Protein AF-A0A960K5H6-F1 (afdb_monomer)

Mean predicted aligned error: 5.86 Å

Radius of gyration: 21.95 Å; Cα contacts (8 Å, |Δi|>4): 198; chains: 1; bounding box: 47×52×70 Å

Nearest PDB structures (foldseek):
  4ywy-assembly1_A  TM=7.429E-01  e=1.205E-03  Homo sapiens
  4ywy-assembly3_C  TM=7.426E-01  e=3.297E-03  Homo sapiens
  6yjy-assembly2_B  TM=7.398E-01  e=3.498E-03  Homo sapiens
  2zen-assembly1_A  TM=7.380E-01  e=7.119E-03  Homo sapiens
  2zeo-assembly1_A  TM=7.380E-01  e=1.078E-02  Homo sapiens

Solvent-accessible surface area (backbone atoms only — not comparable to full-atom values): 9157 Å² total; per-residue (Å²): 136,83,81,70,62,74,81,44,50,67,57,52,49,50,52,50,50,51,52,50,51,54,62,74,66,54,74,79,82,68,45,56,73,86,52,62,62,45,50,69,25,60,56,56,14,47,58,46,25,60,67,51,29,67,48,52,15,28,85,87,36,73,52,29,52,52,44,51,52,49,53,42,53,56,40,42,74,68,74,34,67,58,45,78,50,76,48,78,49,77,44,83,48,83,94,78,42,71,48,73,48,71,45,71,48,77,50,63,68,84,79,52,77,80,69,87,72,86,86,88,86,87,62,56,79,55,19,53,85,96,31,36,18,46,81,58,26,21,46,51,41,14,45,50,53,32,44,51,49,9,52,72,57,35,74,87,82

Structure (mmCIF, N/CA/C/O backbone):
data_AF-A0A960K5H6-F1
#
_entry.id   AF-A0A960K5H6-F1
#
loop_
_atom_site.group_PDB
_atom_site.id
_atom_site.type_symbol
_atom_site.label_atom_id
_atom_site.label_alt_id
_atom_site.label_comp_id
_atom_site.label_asym_id
_atom_site.label_entity_id
_atom_site.label_seq_id
_atom_site.pdbx_PDB_ins_code
_atom_site.Cartn_x
_atom_site.Cartn_y
_atom_site.Cartn_z
_atom_site.occupancy
_atom_site.B_iso_or_equiv
_atom_site.auth_seq_id
_atom_site.auth_comp_id
_atom_site.auth_asym_id
_atom_site.auth_atom_id
_atom_site.pdbx_PDB_model_num
ATOM 1 N N . MET A 1 1 ? 22.351 -34.031 -47.271 1.00 49.94 1 MET A N 1
ATOM 2 C CA . MET A 1 1 ? 22.505 -32.988 -46.234 1.00 49.94 1 MET A CA 1
ATOM 3 C C . MET A 1 1 ? 21.844 -33.508 -44.958 1.00 49.94 1 MET A C 1
ATOM 5 O O . MET A 1 1 ? 20.626 -33.601 -44.931 1.00 49.94 1 MET A O 1
ATOM 9 N N . ARG A 1 2 ? 22.614 -34.003 -43.975 1.00 55.06 2 ARG A N 1
ATOM 10 C CA . ARG A 1 2 ? 22.066 -34.481 -42.689 1.00 55.06 2 ARG A CA 1
ATOM 11 C C . ARG A 1 2 ? 21.952 -33.272 -41.762 1.00 55.06 2 ARG A C 1
ATOM 13 O O . ARG A 1 2 ? 22.951 -32.596 -41.550 1.00 55.06 2 ARG A O 1
ATOM 20 N N . LEU A 1 3 ? 20.750 -32.971 -41.279 1.00 57.31 3 LEU A N 1
ATOM 21 C CA . LEU A 1 3 ? 20.556 -31.930 -40.271 1.00 57.31 3 LEU A CA 1
ATOM 22 C C . LEU A 1 3 ? 21.224 -32.395 -38.974 1.00 57.31 3 LEU A C 1
ATOM 24 O O .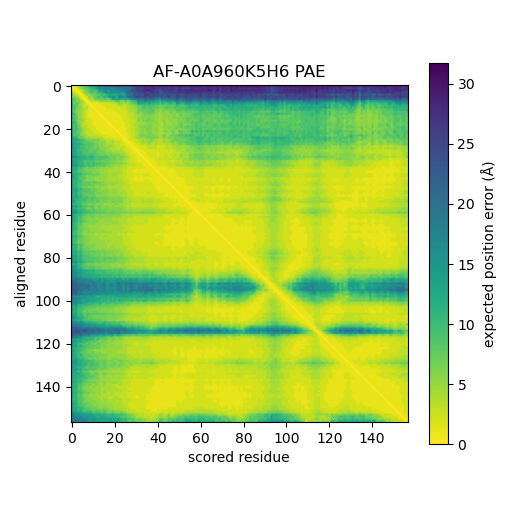 LEU A 1 3 ? 20.921 -33.482 -38.483 1.00 57.31 3 LEU A O 1
ATOM 28 N N . ASP A 1 4 ? 22.148 -31.597 -38.447 1.00 68.50 4 ASP A N 1
ATOM 29 C CA . ASP A 1 4 ? 22.811 -31.886 -37.180 1.00 68.50 4 ASP A CA 1
ATOM 30 C C . ASP A 1 4 ? 21.911 -31.470 -36.008 1.00 68.50 4 ASP A C 1
ATOM 32 O O . ASP A 1 4 ? 21.941 -30.334 -35.522 1.00 68.50 4 ASP A O 1
ATOM 36 N N . VAL A 1 5 ? 21.073 -32.414 -35.579 1.00 62.94 5 VAL A N 1
ATOM 37 C CA . VAL A 1 5 ? 20.108 -32.257 -34.481 1.00 62.94 5 VAL A CA 1
ATOM 38 C C . VAL A 1 5 ? 20.817 -32.016 -33.134 1.00 62.94 5 VAL A C 1
ATOM 40 O O . VAL A 1 5 ? 20.226 -31.427 -32.227 1.00 62.94 5 VAL A O 1
ATOM 43 N N . SER A 1 6 ? 22.103 -32.379 -33.004 1.00 66.62 6 SER A N 1
ATOM 44 C CA . SER A 1 6 ? 22.897 -32.174 -31.781 1.00 66.62 6 SER A CA 1
ATOM 45 C C . SER A 1 6 ? 23.007 -30.694 -31.404 1.00 66.62 6 SER A C 1
ATOM 47 O O . SER A 1 6 ? 22.885 -30.342 -30.230 1.00 66.62 6 SER A O 1
ATOM 49 N N . SER A 1 7 ? 23.122 -29.811 -32.400 1.00 74.50 7 SER A N 1
ATOM 50 C CA . SER A 1 7 ? 23.227 -28.360 -32.187 1.00 74.50 7 SER A CA 1
ATOM 51 C C . SER A 1 7 ? 21.934 -27.700 -31.668 1.00 74.50 7 SER A C 1
ATOM 53 O O . SER A 1 7 ? 21.952 -26.549 -31.227 1.00 74.50 7 SER A O 1
ATOM 55 N N . TRP A 1 8 ? 20.809 -28.425 -31.681 1.00 83.19 8 TRP A N 1
ATOM 56 C CA . TRP A 1 8 ? 19.489 -27.926 -31.277 1.00 83.19 8 TRP A CA 1
ATOM 57 C C . TRP A 1 8 ? 19.092 -28.379 -29.871 1.00 83.19 8 TRP A C 1
ATOM 59 O O . TRP A 1 8 ? 18.336 -27.680 -29.198 1.00 83.19 8 TRP A O 1
ATOM 69 N N . ALA A 1 9 ? 19.639 -29.502 -29.398 1.00 88.50 9 ALA A N 1
ATOM 70 C CA . ALA A 1 9 ? 19.387 -30.047 -28.066 1.00 88.50 9 ALA A CA 1
ATOM 71 C C . ALA A 1 9 ? 19.550 -29.024 -26.918 1.00 88.50 9 ALA A C 1
ATOM 73 O O . ALA A 1 9 ? 18.622 -28.911 -26.114 1.00 88.50 9 ALA A O 1
ATOM 74 N N . PRO A 1 10 ? 20.631 -28.214 -26.834 1.00 91.69 10 PRO A N 1
ATOM 75 C CA . PRO A 1 10 ? 20.754 -27.229 -25.756 1.00 91.69 10 PRO A CA 1
ATOM 76 C C . PRO A 1 10 ? 19.705 -26.111 -25.846 1.00 91.69 10 PRO A C 1
ATOM 78 O O . PRO A 1 10 ? 19.276 -25.592 -24.820 1.00 91.69 10 PRO A O 1
ATOM 81 N N . ARG A 1 11 ? 19.242 -25.759 -27.055 1.00 93.75 11 ARG A N 1
ATOM 82 C CA . ARG A 1 11 ? 18.187 -24.750 -27.250 1.00 93.75 11 ARG A CA 1
ATOM 83 C C . ARG A 1 11 ? 16.833 -25.280 -26.792 1.00 93.75 11 ARG A C 1
ATOM 85 O O . ARG A 1 11 ? 16.115 -24.573 -26.096 1.00 93.75 11 ARG A O 1
ATOM 92 N N . PHE A 1 12 ? 16.508 -26.529 -27.130 1.00 95.38 12 PHE A N 1
ATOM 93 C CA . PHE A 1 12 ? 15.291 -27.178 -26.642 1.00 95.38 12 PHE A CA 1
ATOM 94 C C . PHE A 1 12 ? 15.308 -27.350 -25.125 1.00 95.38 12 PHE A C 1
ATOM 96 O O . PHE A 1 12 ? 14.296 -27.085 -24.482 1.00 95.38 12 PHE A O 1
ATOM 103 N N . LEU A 1 13 ? 16.455 -27.720 -24.550 1.00 96.06 13 LEU A N 1
ATOM 104 C CA . LEU A 1 13 ? 16.614 -27.799 -23.102 1.00 96.06 13 LEU A CA 1
ATOM 105 C C . LEU A 1 13 ? 16.406 -26.430 -22.442 1.00 96.06 13 LEU A C 1
ATOM 107 O O . LEU A 1 13 ? 15.657 -26.339 -21.476 1.00 96.06 13 LEU A O 1
ATOM 111 N N . LEU A 1 14 ? 17.002 -25.362 -22.983 1.00 97.19 14 LEU A N 1
ATOM 112 C CA . LEU A 1 14 ? 16.803 -24.006 -22.468 1.00 97.19 14 LEU A CA 1
ATOM 113 C C . LEU A 1 14 ? 15.328 -23.587 -22.532 1.00 97.19 14 LEU A C 1
ATOM 115 O O . LEU A 1 14 ? 14.794 -23.098 -21.541 1.00 97.19 14 LEU A O 1
ATOM 119 N N . VAL A 1 15 ? 14.654 -23.816 -23.663 1.00 97.50 15 VAL A N 1
ATOM 120 C CA . VAL A 1 15 ? 13.218 -23.527 -23.803 1.00 97.50 15 VAL A CA 1
ATOM 121 C C . VAL A 1 15 ? 12.400 -24.335 -22.795 1.00 97.50 15 VAL A C 1
ATOM 123 O O . VAL A 1 15 ? 11.535 -23.769 -22.134 1.00 97.50 15 VAL A O 1
ATOM 126 N N . ALA A 1 16 ? 12.693 -25.624 -22.617 1.00 97.25 16 ALA A N 1
ATOM 127 C CA . ALA A 1 16 ? 12.002 -26.467 -21.645 1.00 97.25 16 ALA A CA 1
ATOM 128 C C . ALA A 1 16 ? 12.198 -25.971 -20.203 1.00 97.25 16 ALA A C 1
ATOM 130 O O . ALA A 1 16 ? 11.230 -25.906 -19.450 1.00 97.25 16 ALA A O 1
ATOM 131 N N . VAL A 1 17 ? 13.416 -25.563 -19.831 1.00 97.81 17 VAL A N 1
ATOM 132 C CA . VAL A 1 17 ? 13.712 -24.990 -18.508 1.00 97.81 17 VAL A CA 1
ATOM 133 C C . VAL A 1 17 ? 12.972 -23.669 -18.302 1.00 97.81 17 VAL A C 1
ATOM 135 O O . VAL A 1 17 ? 12.379 -23.475 -17.245 1.00 97.81 17 VAL A O 1
ATOM 138 N N . VAL A 1 18 ? 12.943 -22.783 -19.304 1.00 97.50 18 VAL A N 1
ATOM 139 C CA . VAL A 1 18 ? 12.187 -21.521 -19.230 1.00 97.50 18 VAL A CA 1
ATOM 140 C C . VAL A 1 18 ? 10.691 -21.791 -19.075 1.00 97.50 18 VAL A C 1
ATOM 142 O O . VAL A 1 18 ? 10.059 -21.204 -18.204 1.00 97.50 18 VAL A O 1
ATOM 145 N N . LEU A 1 19 ? 10.117 -22.705 -19.860 1.00 97.44 19 LEU A N 1
ATOM 146 C CA . LEU A 1 19 ? 8.698 -23.057 -19.754 1.00 97.44 19 LEU A CA 1
ATOM 147 C C . LEU A 1 19 ? 8.361 -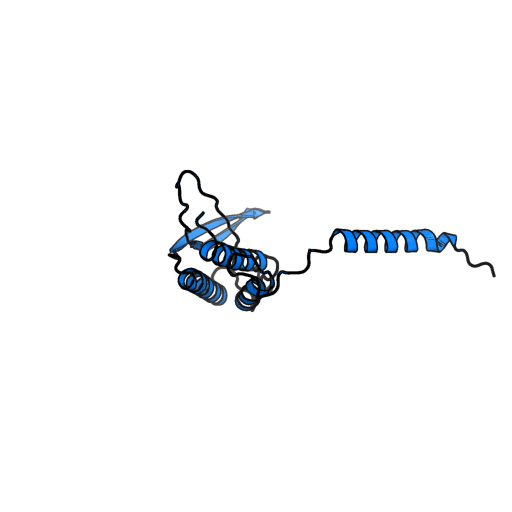23.684 -18.398 1.00 97.44 19 LEU A C 1
ATOM 149 O O . LEU A 1 19 ? 7.335 -23.343 -17.812 1.00 97.44 19 LEU A O 1
ATOM 153 N N . LEU A 1 20 ? 9.229 -24.553 -17.876 1.00 97.44 20 LEU A N 1
ATOM 154 C CA . LEU A 1 20 ? 9.059 -25.147 -16.552 1.00 97.44 20 LEU A CA 1
ATOM 155 C C . LEU A 1 20 ? 9.145 -24.084 -15.452 1.00 97.44 20 LEU A C 1
ATOM 157 O O . LEU A 1 20 ? 8.320 -24.088 -14.543 1.00 97.44 20 LEU A O 1
ATOM 161 N N . ALA A 1 21 ? 10.092 -23.149 -15.553 1.00 96.25 21 ALA A N 1
ATOM 162 C CA . ALA A 1 21 ? 10.213 -22.035 -14.620 1.00 96.25 21 ALA A CA 1
ATOM 163 C C . ALA A 1 21 ? 8.973 -21.129 -14.661 1.00 96.25 21 ALA A C 1
ATOM 165 O O . ALA A 1 21 ? 8.426 -20.801 -13.614 1.00 96.25 21 ALA A O 1
ATOM 166 N N . LEU A 1 22 ? 8.475 -20.779 -15.852 1.00 95.50 22 LEU A N 1
ATOM 167 C CA . LEU A 1 22 ? 7.249 -19.991 -16.010 1.00 95.50 22 LEU A CA 1
ATOM 168 C C . LEU A 1 22 ? 6.018 -20.718 -15.455 1.00 95.50 22 LEU A C 1
ATOM 170 O O . LEU A 1 22 ? 5.157 -20.084 -14.850 1.00 95.50 22 LEU A O 1
ATOM 174 N N . ALA A 1 23 ? 5.934 -22.038 -15.634 1.00 93.88 23 ALA A N 1
ATOM 175 C CA . ALA A 1 23 ? 4.863 -22.845 -15.060 1.00 93.88 23 ALA A CA 1
ATOM 176 C C . ALA A 1 23 ? 4.951 -22.902 -13.525 1.00 93.88 23 ALA A C 1
ATOM 178 O O . ALA A 1 23 ? 3.931 -22.759 -12.856 1.00 93.88 23 ALA A O 1
ATOM 179 N N . ALA A 1 24 ? 6.159 -23.061 -12.974 1.00 94.06 24 ALA A N 1
ATOM 180 C CA . ALA A 1 24 ? 6.404 -23.119 -11.534 1.00 94.06 24 ALA A CA 1
ATOM 181 C C . ALA A 1 24 ? 6.206 -21.763 -10.832 1.00 94.06 24 ALA A C 1
ATOM 183 O O . ALA A 1 24 ? 5.823 -21.728 -9.667 1.00 94.06 24 ALA A O 1
ATOM 184 N N . LEU A 1 25 ? 6.446 -20.654 -11.537 1.00 94.44 25 LEU A N 1
ATOM 185 C CA . LEU A 1 25 ? 6.282 -19.286 -11.032 1.00 94.44 25 LEU A CA 1
ATOM 186 C C . LEU A 1 25 ? 4.889 -18.704 -11.304 1.00 94.44 25 LEU A C 1
ATOM 188 O O . LEU A 1 25 ? 4.646 -17.536 -11.002 1.00 94.44 25 LEU A O 1
ATOM 192 N N . ARG A 1 26 ? 3.970 -19.478 -11.894 1.00 92.81 26 ARG A N 1
ATOM 193 C CA . ARG A 1 26 ? 2.629 -18.989 -12.212 1.00 92.81 26 ARG A CA 1
ATOM 194 C C . ARG A 1 26 ? 1.841 -18.775 -10.913 1.00 92.81 26 ARG A C 1
ATOM 196 O O . ARG A 1 26 ? 1.575 -19.753 -10.213 1.00 92.81 26 ARG A O 1
ATOM 203 N N . PRO A 1 27 ? 1.429 -17.536 -10.591 1.00 88.25 27 PRO A N 1
ATOM 204 C CA . PRO A 1 27 ? 0.616 -17.298 -9.410 1.00 88.25 27 PRO A CA 1
ATOM 205 C C . PRO A 1 27 ? -0.772 -17.939 -9.576 1.00 88.25 27 PRO A C 1
ATOM 207 O O . PRO A 1 27 ? -1.220 -18.161 -10.711 1.00 88.25 27 PRO A O 1
ATOM 210 N N . PRO A 1 28 ? -1.479 -18.217 -8.466 1.00 89.75 28 PRO A N 1
ATOM 211 C CA . PRO A 1 28 ? -2.877 -18.615 -8.537 1.00 89.75 28 PRO A CA 1
ATOM 212 C C . PRO A 1 28 ? -3.703 -17.535 -9.247 1.00 89.75 28 PRO A C 1
ATOM 214 O O . PRO A 1 28 ? -3.371 -16.347 -9.214 1.00 89.75 28 PRO A O 1
ATOM 217 N N . SER A 1 29 ? -4.797 -17.947 -9.889 1.00 92.69 29 SER A N 1
ATOM 218 C CA . SER A 1 29 ? -5.744 -16.997 -10.470 1.00 92.69 29 SER A CA 1
ATOM 219 C C . SER A 1 29 ? -6.262 -16.046 -9.386 1.00 92.69 29 SER A C 1
ATOM 221 O O . SER A 1 29 ? -6.662 -16.519 -8.319 1.00 92.69 29 SER A O 1
ATOM 223 N N . PRO A 1 30 ? -6.282 -14.725 -9.634 1.00 93.00 30 PRO A N 1
ATOM 224 C CA . PRO A 1 30 ? -6.783 -13.784 -8.651 1.00 93.00 30 PRO A CA 1
ATOM 225 C C . PRO A 1 30 ? -8.245 -14.051 -8.308 1.00 93.00 30 PRO A C 1
ATOM 227 O O . PRO A 1 30 ? -9.077 -14.246 -9.197 1.00 93.00 30 PRO A O 1
ATOM 230 N N . VAL A 1 31 ? -8.565 -13.982 -7.019 1.00 95.19 31 VAL A N 1
ATOM 231 C CA . VAL A 1 31 ? -9.946 -14.026 -6.531 1.00 95.19 31 VAL A CA 1
ATOM 232 C C . VAL A 1 31 ? -10.741 -12.879 -7.185 1.00 95.19 31 VAL A C 1
ATOM 234 O O . VAL A 1 31 ? -10.241 -11.745 -7.238 1.00 95.19 31 VAL A O 1
ATOM 237 N N . PRO A 1 32 ? -11.943 -13.132 -7.735 1.00 95.19 32 PRO A N 1
ATOM 238 C CA . PRO A 1 32 ? -12.720 -12.119 -8.445 1.00 95.19 32 PRO A CA 1
ATOM 239 C C . PRO A 1 32 ? -13.218 -11.009 -7.502 1.00 95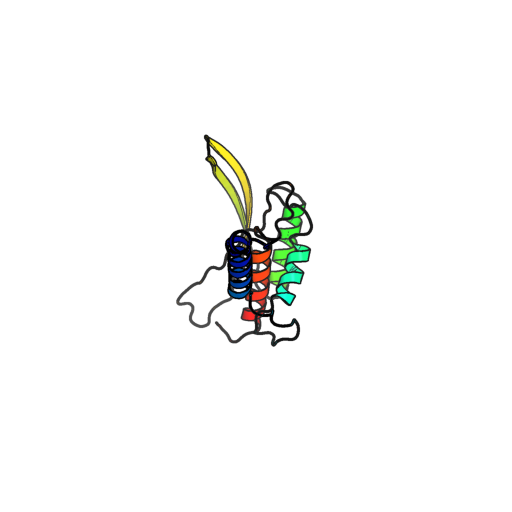.19 32 PRO A C 1
ATOM 241 O O . PRO A 1 32 ? -13.369 -11.236 -6.301 1.00 95.19 32 PRO A O 1
ATOM 244 N N . PRO A 1 33 ? -13.549 -9.816 -8.028 1.00 92.56 33 PRO A N 1
ATOM 245 C CA . PRO A 1 33 ? -13.985 -8.683 -7.207 1.00 92.56 33 PRO A CA 1
ATOM 246 C C . PRO A 1 33 ? -15.334 -8.906 -6.503 1.00 92.56 33 PRO A C 1
ATOM 248 O O . PRO A 1 33 ? -15.626 -8.212 -5.533 1.00 92.56 33 PRO A O 1
ATOM 251 N N . GLY A 1 34 ? -16.145 -9.866 -6.966 1.00 93.19 34 GLY A N 1
ATOM 252 C CA . GLY A 1 34 ? -17.422 -10.256 -6.354 1.00 93.19 34 GLY A CA 1
ATOM 253 C C . GLY A 1 34 ? -17.320 -11.350 -5.284 1.00 93.19 34 GLY A C 1
ATOM 254 O O . GLY A 1 34 ? -18.352 -11.818 -4.812 1.00 93.19 34 GLY A O 1
ATOM 255 N N . ALA A 1 35 ? -16.109 -11.790 -4.923 1.00 94.81 35 ALA A N 1
ATOM 256 C CA . ALA A 1 35 ? -15.912 -12.746 -3.833 1.00 94.81 35 ALA A CA 1
ATOM 257 C C . ALA A 1 35 ? -16.381 -12.168 -2.484 1.00 94.81 35 ALA A C 1
ATOM 259 O O . ALA A 1 35 ? -16.415 -10.935 -2.347 1.00 94.81 35 ALA A O 1
ATOM 260 N N . PRO A 1 36 ? -16.703 -13.023 -1.489 1.00 96.56 36 PRO A N 1
ATOM 261 C CA . PRO A 1 36 ? -17.145 -12.593 -0.166 1.00 96.56 36 PRO A CA 1
ATOM 262 C C . PRO A 1 36 ? -16.293 -11.464 0.422 1.00 96.56 36 PRO A C 1
ATOM 264 O O . PRO A 1 36 ? -15.085 -11.374 0.191 1.00 96.56 36 PRO A O 1
ATOM 267 N N . ALA A 1 37 ? -16.930 -10.583 1.195 1.00 94.62 37 ALA A N 1
ATOM 268 C CA . ALA A 1 37 ? -16.271 -9.386 1.709 1.00 94.62 37 ALA A CA 1
ATOM 269 C C . ALA A 1 37 ? -15.077 -9.718 2.623 1.00 94.62 37 ALA A C 1
ATOM 271 O O . ALA A 1 37 ? -14.064 -9.028 2.561 1.00 94.62 37 ALA A O 1
ATOM 272 N N . GLY A 1 38 ? -15.147 -10.798 3.402 1.00 95.38 38 GLY A N 1
ATOM 273 C CA . GLY A 1 38 ? -14.042 -11.242 4.259 1.00 95.38 38 GLY A CA 1
ATOM 274 C C . GLY A 1 38 ? -12.838 -11.840 3.518 1.00 95.38 38 GLY A C 1
ATOM 275 O O . GLY A 1 38 ? -11.844 -12.175 4.152 1.00 95.38 38 GLY A O 1
ATOM 276 N N . GLU A 1 39 ? -12.899 -11.998 2.192 1.00 96.00 39 GLU A N 1
ATOM 277 C CA . GLU A 1 39 ? -11.807 -12.572 1.400 1.00 96.00 39 GLU A CA 1
ATOM 278 C C . GLU A 1 39 ? -10.963 -11.491 0.721 1.00 96.00 39 GLU A C 1
ATOM 280 O O . GLU A 1 39 ? -11.477 -10.476 0.244 1.00 96.00 39 GLU A O 1
ATOM 285 N N . PHE A 1 40 ? -9.658 -11.729 0.620 1.00 96.88 40 PHE A N 1
ATOM 286 C CA . PHE A 1 40 ? -8.750 -10.882 -0.149 1.00 96.88 40 PHE A CA 1
ATOM 287 C C . PHE A 1 40 ? -8.956 -11.081 -1.660 1.00 96.88 40 PHE A C 1
ATOM 289 O O . PHE A 1 40 ? -8.987 -12.211 -2.147 1.00 96.88 40 PHE A O 1
ATOM 296 N N . SER A 1 41 ? -9.019 -9.987 -2.425 1.00 97.69 41 SER A N 1
ATOM 297 C CA . SER A 1 41 ? -9.039 -10.009 -3.891 1.00 97.69 41 SER A CA 1
ATOM 298 C C . SER A 1 41 ? -7.976 -9.092 -4.490 1.00 97.69 41 SER A C 1
ATOM 300 O O . SER A 1 41 ? -8.037 -7.872 -4.346 1.00 97.69 41 SER A O 1
ATOM 302 N N . ALA A 1 42 ? -7.057 -9.655 -5.284 1.00 96.25 42 ALA A N 1
ATOM 303 C CA . ALA A 1 42 ? -6.063 -8.839 -5.986 1.00 96.25 42 ALA A CA 1
ATOM 304 C C . ALA A 1 42 ? -6.695 -7.894 -7.032 1.00 96.25 42 ALA A C 1
ATOM 306 O O . ALA A 1 42 ? -6.101 -6.871 -7.355 1.00 96.25 42 ALA A O 1
ATOM 307 N N . HIS A 1 43 ? -7.910 -8.185 -7.521 1.00 96.81 43 HIS A N 1
ATOM 308 C CA . HIS A 1 43 ? -8.660 -7.250 -8.368 1.00 96.81 43 HIS A CA 1
ATOM 309 C C . HIS A 1 43 ? -9.097 -6.004 -7.592 1.00 96.81 43 HIS A C 1
ATOM 311 O O . HIS A 1 43 ? -9.014 -4.902 -8.122 1.00 96.81 43 HIS A O 1
ATOM 317 N N . ARG A 1 44 ? -9.540 -6.165 -6.336 1.00 97.75 44 ARG A N 1
ATOM 318 C CA . ARG A 1 44 ? -9.880 -5.030 -5.465 1.00 97.75 44 ARG A CA 1
ATOM 319 C C . ARG A 1 44 ? -8.628 -4.234 -5.090 1.00 97.75 44 ARG A C 1
ATOM 321 O O . ARG A 1 44 ? -8.639 -3.013 -5.198 1.00 97.75 44 ARG A O 1
ATOM 328 N N . ALA A 1 45 ? -7.523 -4.921 -4.786 1.00 98.06 45 ALA A N 1
ATOM 329 C CA . ALA A 1 45 ? -6.232 -4.276 -4.539 1.00 98.06 45 ALA A CA 1
ATOM 330 C C . ALA A 1 45 ? -5.743 -3.446 -5.745 1.00 98.06 45 ALA A C 1
ATOM 332 O O . ALA A 1 45 ? -5.272 -2.325 -5.570 1.00 98.06 45 ALA A O 1
ATOM 333 N N . ALA A 1 46 ? -5.894 -3.946 -6.977 1.00 97.00 46 ALA A N 1
ATOM 334 C CA . ALA A 1 46 ? -5.432 -3.254 -8.185 1.00 97.00 46 ALA A CA 1
ATOM 335 C C . ALA A 1 46 ? -6.036 -1.845 -8.363 1.00 97.00 46 ALA A C 1
ATOM 337 O O . ALA A 1 46 ? -5.355 -0.955 -8.864 1.00 97.00 46 ALA A O 1
ATOM 338 N N . ILE A 1 47 ? -7.258 -1.609 -7.875 1.00 97.25 47 ILE A N 1
ATOM 339 C CA . ILE A 1 47 ? -7.912 -0.289 -7.909 1.00 97.25 47 ILE A CA 1
ATOM 340 C C . ILE A 1 47 ? -7.108 0.743 -7.100 1.00 97.25 47 ILE A C 1
ATOM 342 O O . ILE A 1 47 ? -6.921 1.886 -7.527 1.00 97.25 47 ILE A O 1
ATOM 346 N N . HIS A 1 48 ? -6.592 0.338 -5.937 1.00 98.38 48 HIS A N 1
ATOM 347 C CA . HIS A 1 48 ? -5.730 1.195 -5.126 1.00 98.38 48 HIS A CA 1
ATOM 348 C C . HIS A 1 48 ? -4.401 1.462 -5.828 1.00 98.38 48 HIS A C 1
ATOM 350 O O . HIS A 1 48 ? -3.926 2.598 -5.838 1.00 98.38 48 HIS A O 1
ATOM 356 N N . LEU A 1 49 ? -3.829 0.438 -6.465 1.00 98.25 49 LEU A N 1
ATOM 357 C CA . LEU A 1 49 ? -2.569 0.565 -7.189 1.00 98.25 49 LEU A CA 1
ATOM 358 C C . LEU A 1 49 ? -2.658 1.587 -8.330 1.00 98.25 49 LEU A C 1
ATOM 360 O O . LEU A 1 49 ? -1.746 2.391 -8.487 1.00 98.25 49 LEU A O 1
ATOM 364 N N . GLU A 1 50 ? -3.761 1.611 -9.079 1.00 97.19 50 GLU A N 1
ATOM 365 C CA . GLU A 1 50 ? -3.992 2.606 -10.139 1.00 97.19 50 GLU A CA 1
ATOM 366 C C . GLU A 1 50 ? -4.042 4.046 -9.603 1.00 97.19 50 GLU A C 1
ATOM 368 O O . GLU A 1 50 ? -3.617 4.982 -10.283 1.00 97.19 50 GLU A O 1
ATOM 373 N N . SER A 1 51 ? -4.531 4.228 -8.373 1.00 97.56 51 SER A N 1
ATOM 374 C CA . SER A 1 51 ? -4.593 5.538 -7.714 1.00 97.56 51 SER A CA 1
ATOM 375 C C . SER A 1 51 ? -3.225 5.976 -7.178 1.00 97.56 51 SER A C 1
ATOM 377 O O . SER A 1 51 ? -2.844 7.138 -7.321 1.00 97.56 51 SER A O 1
ATOM 379 N N . ILE A 1 52 ? -2.476 5.042 -6.583 1.00 98.06 52 ILE A N 1
ATOM 380 C CA . ILE A 1 52 ? -1.163 5.285 -5.969 1.00 98.06 52 ILE A CA 1
ATOM 381 C C . ILE A 1 52 ? -0.093 5.489 -7.047 1.00 98.06 52 ILE A C 1
ATOM 383 O O . ILE A 1 52 ? 0.615 6.495 -7.060 1.00 98.06 52 ILE A O 1
ATOM 387 N N . ALA A 1 53 ? -0.002 4.553 -7.992 1.00 97.62 53 ALA A N 1
ATOM 388 C CA . ALA A 1 53 ? 1.081 4.462 -8.964 1.00 97.62 53 ALA A CA 1
ATOM 389 C C . ALA A 1 53 ? 0.776 5.176 -10.287 1.00 97.62 53 ALA A C 1
ATOM 391 O O . ALA A 1 53 ? 1.158 4.720 -11.367 1.00 97.62 53 ALA A O 1
ATOM 392 N N . ARG A 1 54 ? 0.073 6.308 -10.209 1.00 96.44 54 ARG A N 1
ATOM 393 C CA . ARG A 1 54 ? -0.283 7.113 -11.383 1.00 96.44 54 ARG A CA 1
ATOM 394 C C . ARG A 1 54 ? 0.898 7.920 -11.918 1.00 96.44 54 ARG A C 1
ATOM 396 O O . ARG A 1 54 ? 1.083 8.036 -13.125 1.00 96.44 54 ARG A O 1
ATOM 403 N N . GLU A 1 55 ? 1.682 8.488 -11.010 1.00 97.56 55 GLU A N 1
ATOM 404 C CA . GLU A 1 55 ? 2.806 9.383 -11.290 1.00 97.56 55 GLU A CA 1
ATOM 405 C C . GLU A 1 55 ? 3.915 9.158 -10.249 1.00 97.56 55 GLU A C 1
ATOM 407 O O . GLU A 1 55 ? 3.626 8.667 -9.150 1.00 97.56 55 GLU A O 1
ATOM 412 N N . PRO A 1 56 ? 5.176 9.529 -10.546 1.00 98.25 56 PRO A N 1
ATOM 413 C CA . PRO A 1 56 ? 6.226 9.549 -9.538 1.00 98.25 56 PRO A CA 1
ATOM 414 C C . PRO A 1 56 ? 5.842 10.405 -8.329 1.00 98.25 56 PRO A C 1
ATOM 416 O O . PRO A 1 56 ? 5.417 11.552 -8.464 1.00 98.25 56 PRO A O 1
ATOM 419 N N . HIS A 1 57 ? 6.034 9.850 -7.141 1.00 98.00 57 HIS A N 1
ATOM 420 C CA . HIS A 1 57 ? 5.635 10.417 -5.861 1.00 98.00 57 HIS A CA 1
ATOM 421 C C . HIS A 1 57 ? 6.806 10.339 -4.878 1.00 98.00 57 HIS A C 1
ATOM 423 O O . HIS A 1 57 ? 6.778 9.664 -3.854 1.00 98.00 57 HIS A O 1
ATOM 429 N N . VAL A 1 58 ? 7.877 11.050 -5.229 1.00 95.81 58 VAL A N 1
ATOM 430 C CA . VAL A 1 58 ? 9.110 11.123 -4.438 1.00 95.81 58 VAL A CA 1
ATOM 431 C C . VAL A 1 58 ? 8.909 11.901 -3.138 1.00 95.81 58 VAL A C 1
ATOM 433 O O . VAL A 1 58 ? 8.008 12.743 -3.036 1.00 95.81 58 VAL A O 1
ATOM 436 N N . LEU A 1 59 ? 9.798 11.676 -2.170 1.00 93.56 59 LEU A N 1
ATOM 437 C CA . LEU A 1 59 ? 9.830 12.404 -0.902 1.00 93.56 59 LEU A CA 1
ATOM 438 C C . LEU A 1 59 ? 9.730 13.928 -1.102 1.00 93.56 59 LEU A C 1
ATOM 440 O O . LEU A 1 59 ? 10.472 14.515 -1.888 1.00 93.56 59 LEU A O 1
ATOM 444 N N . GLY A 1 60 ? 8.802 14.565 -0.384 1.00 90.94 60 GLY A N 1
ATOM 445 C CA . GLY A 1 60 ? 8.568 16.014 -0.441 1.00 90.94 60 GLY A CA 1
ATOM 446 C C . GLY A 1 60 ? 7.776 16.514 -1.657 1.00 90.94 60 GLY A C 1
ATOM 447 O O . GLY A 1 60 ? 7.508 17.710 -1.749 1.00 90.94 60 GLY A O 1
ATOM 448 N N . SER A 1 61 ? 7.376 15.640 -2.586 1.00 95.31 61 SER A N 1
ATOM 449 C CA . SER A 1 61 ? 6.569 16.039 -3.745 1.00 95.31 61 SER A CA 1
ATOM 450 C C . SER A 1 61 ? 5.092 16.262 -3.397 1.00 95.31 61 SER A C 1
ATOM 452 O O . SER A 1 61 ? 4.535 15.633 -2.495 1.00 95.31 61 SER A O 1
ATOM 454 N N . ALA A 1 62 ? 4.416 17.109 -4.181 1.00 96.69 62 ALA A N 1
ATOM 455 C CA . ALA A 1 62 ? 2.965 17.290 -4.081 1.00 96.69 62 ALA A CA 1
ATOM 456 C C . ALA A 1 62 ? 2.192 15.998 -4.398 1.00 96.69 62 ALA A C 1
ATOM 458 O O . ALA A 1 62 ? 1.118 15.767 -3.851 1.00 96.69 62 ALA A O 1
ATOM 459 N N . GLN A 1 63 ? 2.737 15.142 -5.267 1.00 97.75 63 GLN A N 1
ATOM 460 C CA . GLN A 1 63 ? 2.103 13.869 -5.591 1.00 97.75 63 GLN A CA 1
ATOM 461 C C . GLN A 1 63 ? 2.159 12.894 -4.407 1.00 97.75 63 GLN A C 1
ATOM 463 O O . GLN A 1 63 ? 1.156 12.245 -4.128 1.00 97.75 63 GLN A O 1
ATOM 468 N N . LEU A 1 64 ? 3.261 12.852 -3.649 1.00 97.75 64 LEU A N 1
ATOM 469 C CA . LEU A 1 64 ? 3.328 12.059 -2.416 1.00 97.75 64 LEU A CA 1
ATOM 470 C C . LEU A 1 64 ? 2.297 12.521 -1.376 1.00 97.75 64 LEU A C 1
ATOM 472 O O . LEU A 1 64 ? 1.686 11.691 -0.707 1.00 97.75 64 LEU A O 1
ATOM 476 N N . ALA A 1 65 ? 2.052 13.832 -1.274 1.00 97.50 65 ALA A N 1
ATOM 477 C CA . ALA A 1 65 ? 1.003 14.365 -0.405 1.00 97.50 65 ALA A CA 1
ATOM 478 C C . ALA A 1 65 ? -0.397 13.873 -0.819 1.00 97.50 65 ALA A C 1
ATOM 480 O O . ALA A 1 65 ? -1.152 13.420 0.036 1.00 97.50 65 ALA A O 1
ATOM 481 N N . LYS A 1 66 ? -0.708 13.857 -2.123 1.00 98.31 66 LYS A N 1
ATOM 482 C CA . LYS A 1 66 ? -1.977 13.309 -2.638 1.00 98.31 66 LYS A CA 1
ATOM 483 C C . LYS A 1 66 ? -2.118 11.810 -2.387 1.00 98.31 66 LYS A C 1
ATOM 485 O O . LYS A 1 66 ? -3.202 11.350 -2.043 1.00 98.31 66 LYS A O 1
ATOM 490 N N . VAL A 1 67 ? -1.037 11.041 -2.550 1.00 98.56 67 VAL A N 1
ATOM 491 C CA . VAL A 1 67 ? -1.045 9.610 -2.213 1.00 98.56 67 VAL A CA 1
ATOM 492 C C . VAL A 1 67 ? -1.340 9.440 -0.723 1.00 98.56 67 VAL A C 1
ATOM 494 O O . VAL A 1 67 ? -2.224 8.670 -0.371 1.00 98.56 67 VAL A O 1
ATOM 497 N N . ARG A 1 68 ? -0.695 10.213 0.158 1.00 98.50 68 ARG A N 1
ATOM 498 C CA . ARG A 1 68 ? -0.973 10.183 1.603 1.00 98.50 68 ARG A CA 1
ATOM 499 C C . ARG A 1 68 ? -2.438 10.496 1.930 1.00 98.50 68 ARG A C 1
ATOM 501 O O . ARG A 1 68 ? -3.043 9.771 2.713 1.00 98.50 68 ARG A O 1
ATOM 508 N N . GLU A 1 69 ? -3.004 11.540 1.327 1.00 98.50 69 GLU A N 1
ATOM 509 C CA . GLU A 1 69 ? -4.422 11.903 1.481 1.00 98.50 69 GLU A CA 1
ATOM 510 C C . GLU A 1 69 ? -5.347 10.765 1.038 1.00 98.50 69 GLU A C 1
ATOM 512 O O . GLU A 1 69 ? -6.302 10.429 1.738 1.00 98.50 69 GLU A O 1
ATOM 517 N N . TYR A 1 70 ? -5.028 10.120 -0.087 1.00 98.69 70 TYR A N 1
ATOM 518 C CA . TYR A 1 70 ? -5.754 8.948 -0.559 1.00 98.69 70 TYR A CA 1
ATOM 519 C C . TYR A 1 70 ? -5.713 7.804 0.461 1.00 98.69 70 TYR A C 1
ATOM 521 O O . TYR A 1 70 ? -6.761 7.248 0.781 1.00 98.69 70 TYR A O 1
ATOM 529 N N . LEU A 1 71 ? -4.536 7.474 1.007 1.00 98.75 71 LEU A N 1
ATOM 530 C CA . LEU A 1 71 ? -4.390 6.397 1.995 1.00 98.75 71 LEU A CA 1
ATOM 531 C C . LEU A 1 71 ? -5.219 6.656 3.255 1.00 98.75 71 LEU A C 1
ATOM 533 O O . LEU A 1 71 ? -5.913 5.753 3.719 1.00 98.75 71 LEU A O 1
ATOM 537 N N . VAL A 1 72 ? -5.184 7.885 3.777 1.00 98.81 72 VAL A N 1
ATOM 538 C CA . VAL A 1 72 ? -6.005 8.292 4.928 1.00 98.81 72 VAL A CA 1
ATOM 539 C C . VAL A 1 72 ? -7.487 8.106 4.611 1.00 98.81 72 VAL A C 1
ATOM 541 O O . VAL A 1 72 ? -8.178 7.402 5.343 1.00 98.81 72 VAL A O 1
ATOM 544 N N . ALA A 1 73 ? -7.950 8.622 3.470 1.00 98.69 73 ALA A N 1
ATOM 545 C CA . ALA A 1 73 ? -9.347 8.498 3.065 1.00 98.69 73 ALA A CA 1
ATOM 546 C C . ALA A 1 73 ? -9.791 7.035 2.890 1.00 98.69 73 ALA A C 1
ATOM 548 O O . ALA A 1 73 ? -10.918 6.690 3.240 1.00 98.69 73 ALA A O 1
ATOM 549 N N . GLN A 1 74 ? -8.928 6.157 2.361 1.00 98.62 74 GLN A N 1
ATOM 550 C CA . GLN A 1 74 ? -9.254 4.733 2.234 1.00 98.62 74 GLN A CA 1
ATOM 551 C C . GLN A 1 74 ? -9.365 4.047 3.598 1.00 98.62 74 GLN A C 1
ATOM 553 O O . GLN A 1 74 ? -10.285 3.262 3.799 1.00 98.62 74 GLN A O 1
ATOM 558 N N . LEU A 1 75 ? -8.468 4.343 4.541 1.00 98.44 75 LEU A N 1
ATOM 559 C CA . LEU A 1 75 ? -8.530 3.780 5.894 1.00 98.44 75 LEU A CA 1
ATOM 560 C C . LEU A 1 75 ? -9.774 4.269 6.653 1.00 98.44 75 LEU A C 1
ATOM 562 O O . LEU A 1 75 ? -10.479 3.463 7.259 1.00 98.44 75 LEU A O 1
ATOM 566 N N . GLU A 1 76 ? -10.095 5.558 6.559 1.00 98.25 76 GLU A N 1
ATOM 567 C CA . GLU A 1 76 ? -11.294 6.141 7.173 1.00 98.25 76 GLU A CA 1
ATOM 568 C C . GLU A 1 76 ? -12.588 5.586 6.563 1.00 98.25 76 GLU A C 1
ATOM 570 O O . GLU A 1 76 ? -13.547 5.317 7.286 1.00 98.25 76 GLU A O 1
ATOM 575 N N . ALA A 1 77 ? -12.615 5.330 5.250 1.00 97.62 77 ALA A N 1
ATOM 576 C CA . ALA A 1 77 ? -13.752 4.693 4.582 1.00 97.62 77 ALA A CA 1
ATOM 577 C C . ALA A 1 77 ? -14.012 3.254 5.070 1.00 97.62 77 ALA A C 1
ATOM 579 O O . ALA A 1 77 ? -15.131 2.756 4.946 1.00 97.62 77 ALA A O 1
ATOM 580 N N . LEU A 1 78 ? -13.003 2.595 5.653 1.00 96.44 78 LEU A N 1
ATOM 581 C CA . LEU A 1 78 ? -13.142 1.302 6.332 1.00 96.44 78 LEU A CA 1
ATOM 582 C C . LEU A 1 78 ? -13.576 1.436 7.801 1.00 96.44 78 LEU A C 1
ATOM 584 O O . LEU A 1 78 ? -13.700 0.427 8.492 1.00 96.44 78 LEU A O 1
ATOM 588 N N . GLY A 1 79 ? -13.798 2.658 8.291 1.00 96.69 79 GLY A N 1
ATOM 589 C CA . GLY A 1 79 ? -14.117 2.938 9.690 1.00 96.69 79 GLY A CA 1
ATOM 590 C C . GLY A 1 79 ? -12.911 2.840 10.628 1.00 96.69 79 GLY A C 1
ATOM 591 O O . GLY A 1 79 ? -13.096 2.693 11.835 1.00 96.69 79 GLY A O 1
ATOM 592 N N . LEU A 1 80 ? -11.686 2.889 10.095 1.00 96.81 80 LEU A N 1
ATOM 593 C CA . LEU A 1 80 ? -10.463 2.844 10.892 1.00 96.81 80 LEU A CA 1
ATOM 594 C C . LEU A 1 80 ? -9.990 4.256 11.245 1.00 96.81 80 LEU A C 1
ATOM 596 O O . LEU A 1 80 ? -10.040 5.166 10.421 1.00 96.81 80 LEU A O 1
ATOM 600 N N . GLU A 1 81 ? -9.471 4.423 12.461 1.00 97.25 81 GLU A N 1
ATOM 601 C CA . GLU A 1 81 ? -8.829 5.670 12.878 1.00 97.25 81 GLU A CA 1
ATOM 602 C C . GLU A 1 81 ? -7.435 5.768 12.241 1.00 97.25 81 GLU A C 1
ATOM 604 O O . GLU A 1 81 ? -6.474 5.146 12.704 1.00 97.25 81 GLU A O 1
ATOM 609 N N . ALA A 1 82 ? -7.340 6.522 11.146 1.00 98.06 82 ALA A N 1
ATOM 610 C CA . ALA A 1 82 ? -6.078 6.808 10.482 1.00 98.06 82 ALA A CA 1
ATOM 611 C C . ALA A 1 82 ? -5.303 7.893 11.240 1.00 98.06 82 ALA A C 1
ATOM 613 O O . ALA A 1 82 ? -5.821 8.965 11.539 1.00 98.06 82 ALA A O 1
ATOM 614 N N . GLN A 1 83 ? -4.031 7.626 11.520 1.00 98.31 83 GLN A N 1
ATOM 615 C CA . GLN A 1 83 ? -3.122 8.554 12.177 1.00 98.31 83 GLN A CA 1
ATOM 616 C C . GLN A 1 83 ? -1.931 8.844 11.265 1.00 98.31 83 GLN A C 1
ATOM 618 O O . GLN A 1 83 ? -1.402 7.952 10.594 1.00 98.31 83 GLN A O 1
ATOM 623 N N . ILE A 1 84 ? -1.507 10.110 11.253 1.00 98.31 84 ILE A N 1
ATOM 624 C CA . ILE A 1 84 ? -0.304 10.562 10.556 1.00 98.31 84 ILE A CA 1
ATOM 625 C C . ILE A 1 84 ? 0.776 10.827 11.599 1.00 98.31 84 ILE A C 1
ATOM 627 O O . ILE A 1 84 ? 0.587 11.628 12.513 1.00 98.31 84 ILE A O 1
ATOM 631 N N . GLN A 1 85 ? 1.925 10.180 11.437 1.00 97.81 85 GLN A N 1
ATOM 632 C CA . GLN A 1 85 ? 3.122 10.451 12.225 1.00 97.81 85 GLN A CA 1
ATOM 633 C C . GLN A 1 85 ? 4.171 11.120 11.345 1.00 97.81 85 GLN A C 1
ATOM 635 O O . GLN A 1 85 ? 4.718 10.494 10.438 1.00 97.81 85 GLN A O 1
ATOM 640 N N . GLU A 1 86 ? 4.487 12.373 11.645 1.00 96.50 8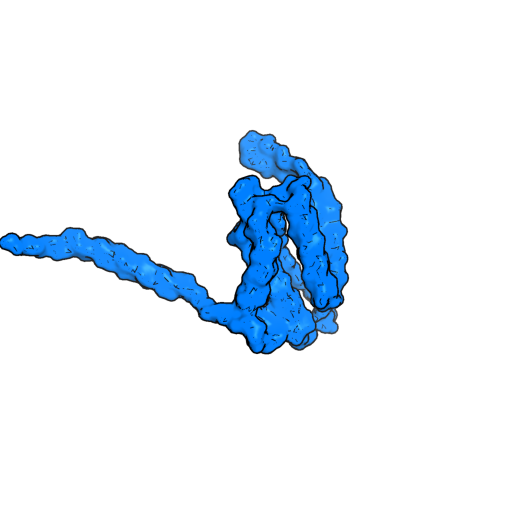6 GLU A N 1
ATOM 641 C CA . GLU A 1 86 ? 5.511 13.142 10.941 1.00 96.50 86 GLU A CA 1
ATOM 642 C C . GLU A 1 86 ? 6.854 13.088 11.675 1.00 96.50 86 GLU A C 1
ATOM 644 O O . GLU A 1 86 ? 6.917 13.116 12.906 1.00 96.50 86 GLU A O 1
ATOM 649 N N . ALA A 1 87 ? 7.944 13.016 10.916 1.00 94.06 87 ALA A N 1
ATOM 650 C 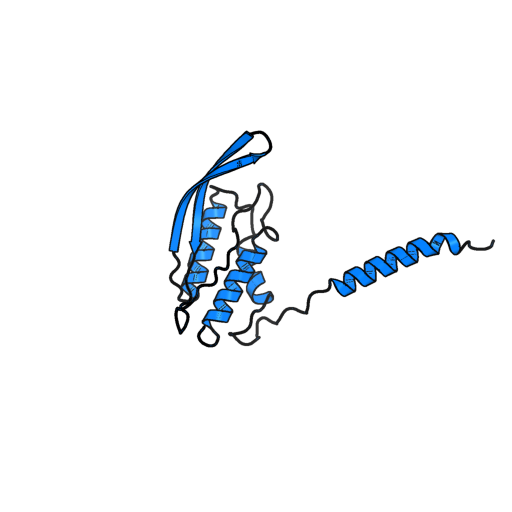CA . ALA A 1 87 ? 9.303 13.070 11.441 1.00 94.06 87 ALA A CA 1
ATOM 651 C C . ALA A 1 87 ? 10.276 13.625 10.393 1.00 94.06 87 ALA A C 1
ATOM 653 O O . ALA A 1 87 ? 10.009 13.597 9.196 1.00 94.06 87 ALA A O 1
ATOM 654 N N . THR A 1 88 ? 11.451 14.072 10.833 1.00 94.12 88 THR A N 1
ATOM 655 C CA . THR A 1 88 ? 12.593 14.301 9.938 1.00 94.12 88 THR A CA 1
ATOM 656 C C . THR A 1 88 ? 13.482 13.070 9.980 1.00 94.12 88 THR A C 1
ATOM 658 O O . THR A 1 88 ? 14.076 12.768 11.016 1.00 94.12 88 THR A O 1
ATOM 661 N N . ALA A 1 89 ? 13.579 12.353 8.864 1.00 91.44 89 ALA A N 1
ATOM 662 C CA . ALA A 1 89 ? 14.421 11.172 8.760 1.00 91.44 89 ALA A CA 1
ATOM 663 C C . ALA A 1 89 ? 15.818 11.542 8.254 1.00 91.44 89 ALA A C 1
ATOM 665 O O . ALA A 1 89 ? 15.976 12.393 7.377 1.00 91.44 89 ALA A O 1
ATOM 666 N N . VAL A 1 90 ? 16.827 10.852 8.785 1.00 90.88 90 VAL A N 1
ATOM 667 C CA . VAL A 1 90 ? 18.218 10.923 8.330 1.00 90.88 90 VAL A CA 1
ATOM 668 C C . VAL A 1 90 ? 18.643 9.523 7.908 1.00 90.88 90 VAL A C 1
ATOM 670 O O . VAL A 1 90 ? 18.559 8.582 8.695 1.00 90.88 90 VAL A O 1
ATOM 673 N N . ARG A 1 91 ? 19.113 9.377 6.667 1.00 85.56 91 ARG A N 1
ATOM 674 C CA . ARG A 1 91 ? 19.610 8.112 6.122 1.00 85.56 91 ARG A CA 1
ATOM 675 C C . ARG A 1 91 ? 21.031 8.270 5.607 1.00 85.56 91 ARG A C 1
ATOM 677 O O . ARG A 1 91 ? 21.269 8.988 4.639 1.00 85.56 91 ARG A O 1
ATOM 684 N N . SER A 1 92 ? 21.953 7.508 6.180 1.00 87.19 92 SER A N 1
ATOM 685 C CA . SER A 1 92 ? 23.303 7.355 5.636 1.00 87.19 92 SER A CA 1
ATOM 686 C C . SER A 1 92 ? 23.286 6.365 4.468 1.00 87.19 92 SER A C 1
ATOM 688 O O . SER A 1 92 ? 22.949 5.194 4.627 1.00 87.19 92 SER A O 1
ATOM 690 N N . GLY A 1 93 ? 23.611 6.848 3.276 1.00 78.44 93 GLY A N 1
ATOM 691 C CA . GLY A 1 93 ? 23.773 6.072 2.053 1.00 78.44 93 GLY A CA 1
ATOM 692 C C . GLY A 1 93 ? 25.209 5.586 1.836 1.00 78.44 93 GLY A C 1
ATOM 693 O O . GLY A 1 93 ? 26.133 5.887 2.595 1.00 78.44 93 GLY A O 1
ATOM 694 N N . ARG A 1 94 ? 25.414 4.823 0.756 1.00 78.69 94 ARG A N 1
ATOM 695 C CA . ARG A 1 94 ? 26.756 4.379 0.345 1.00 78.69 94 ARG A CA 1
ATOM 696 C C . ARG A 1 94 ? 27.617 5.576 -0.071 1.00 78.69 94 ARG A C 1
ATOM 698 O O . ARG A 1 94 ? 27.114 6.533 -0.650 1.00 78.69 94 ARG A O 1
ATOM 705 N N . GLY A 1 95 ? 28.918 5.501 0.208 1.00 83.12 95 GLY A N 1
ATOM 706 C CA . GLY A 1 95 ? 29.877 6.550 -0.158 1.00 83.12 95 GLY A CA 1
ATOM 707 C C . GLY A 1 95 ? 29.806 7.817 0.702 1.00 83.12 95 GLY A C 1
ATOM 708 O O . GLY A 1 95 ? 30.325 8.844 0.288 1.00 83.12 95 GLY A O 1
ATOM 709 N N . GLY A 1 96 ? 29.164 7.765 1.876 1.00 84.75 96 GLY A N 1
ATOM 710 C CA . GLY A 1 96 ? 29.075 8.910 2.792 1.00 84.75 96 GLY A CA 1
ATOM 711 C C . GLY A 1 96 ? 27.986 9.927 2.439 1.00 84.75 96 GLY A C 1
ATOM 712 O O . GLY A 1 96 ? 27.912 10.977 3.070 1.00 84.75 96 GLY A O 1
ATOM 713 N N . LEU A 1 97 ? 27.127 9.627 1.460 1.00 84.88 97 LEU A N 1
ATOM 714 C CA . LEU A 1 97 ? 25.959 10.454 1.160 1.00 84.88 97 LEU A CA 1
ATOM 715 C C . LEU A 1 97 ? 24.970 10.402 2.326 1.00 84.88 97 LEU A C 1
ATOM 717 O O . LEU A 1 97 ? 24.638 9.319 2.799 1.0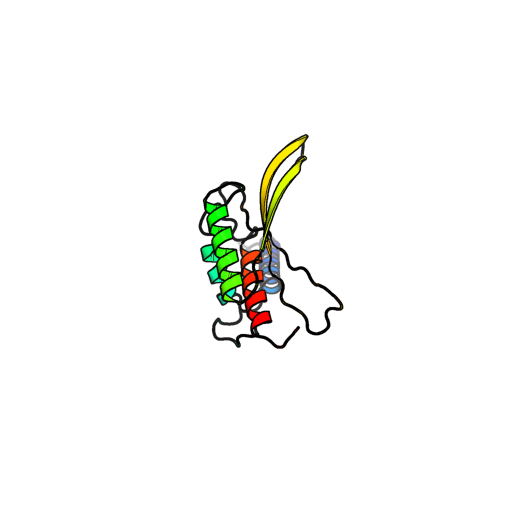0 84.88 97 LEU A O 1
ATOM 721 N N . ILE A 1 98 ? 24.462 11.552 2.759 1.00 87.38 98 ILE A N 1
ATOM 722 C CA . ILE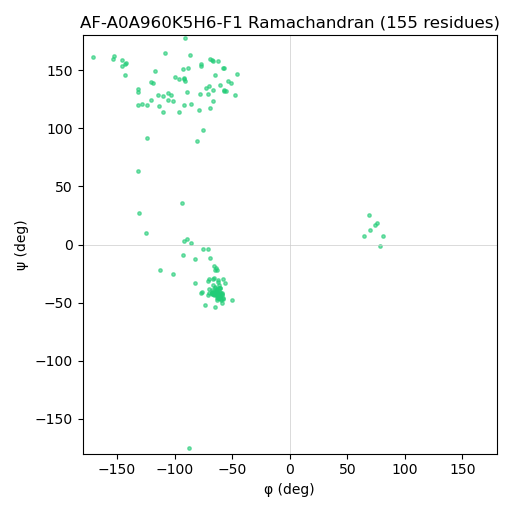 A 1 98 ? 23.426 11.642 3.792 1.00 87.38 98 ILE A CA 1
ATOM 723 C C . ILE A 1 98 ? 22.160 12.185 3.134 1.00 87.38 98 ILE A C 1
ATOM 725 O O . ILE A 1 98 ? 22.160 13.285 2.587 1.00 87.38 98 ILE A O 1
ATOM 729 N N . GLY A 1 99 ? 21.087 11.401 3.174 1.00 84.62 99 GLY A N 1
ATOM 730 C CA . GLY A 1 99 ? 19.744 11.860 2.843 1.00 84.62 99 GLY A CA 1
ATOM 731 C C . GLY A 1 99 ? 19.065 12.393 4.096 1.00 84.62 99 GLY A C 1
ATOM 732 O O . GLY A 1 99 ? 19.074 11.721 5.126 1.00 84.62 99 GLY A O 1
ATOM 733 N N . VAL A 1 100 ? 18.475 13.581 4.011 1.00 89.75 100 VAL A N 1
ATOM 734 C CA . VAL A 1 100 ? 17.658 14.166 5.079 1.00 89.75 100 VAL A CA 1
ATOM 735 C C . VAL A 1 100 ? 16.368 14.669 4.458 1.00 89.75 100 VAL A C 1
ATOM 737 O O . VAL A 1 100 ? 16.407 15.327 3.420 1.00 89.75 100 VAL A O 1
ATOM 740 N N . GLY A 1 101 ? 15.232 14.375 5.079 1.00 88.88 101 GLY A N 1
ATOM 741 C CA . GLY A 1 101 ? 13.958 14.886 4.592 1.00 88.88 101 GLY A CA 1
ATOM 742 C C . GLY A 1 101 ? 12.793 14.634 5.542 1.00 88.88 101 GLY A C 1
ATOM 743 O O . GLY A 1 101 ? 12.893 13.779 6.428 1.00 88.88 101 GLY A O 1
ATOM 744 N N . PRO A 1 102 ? 11.691 15.381 5.371 1.00 92.31 102 PRO A N 1
ATOM 745 C CA . PRO A 1 102 ? 10.463 15.139 6.109 1.00 92.31 102 PRO A CA 1
ATOM 746 C C . PRO A 1 102 ? 9.810 13.847 5.614 1.00 92.31 102 PRO A C 1
ATOM 748 O O . PRO A 1 102 ? 9.603 13.678 4.414 1.00 92.31 102 PRO A O 1
ATOM 751 N N . VAL A 1 103 ? 9.463 12.958 6.537 1.00 94.69 103 VAL A N 1
ATOM 752 C CA . VAL A 1 103 ? 8.703 11.730 6.296 1.00 94.69 103 VAL A CA 1
ATOM 753 C C . VAL A 1 103 ? 7.380 11.796 7.050 1.00 94.69 103 VAL A C 1
ATOM 755 O O . VAL A 1 103 ? 7.291 12.399 8.119 1.00 94.69 103 VAL A O 1
ATOM 758 N N . ALA A 1 104 ? 6.357 11.158 6.495 1.00 97.00 104 ALA A N 1
ATOM 759 C CA . ALA A 1 104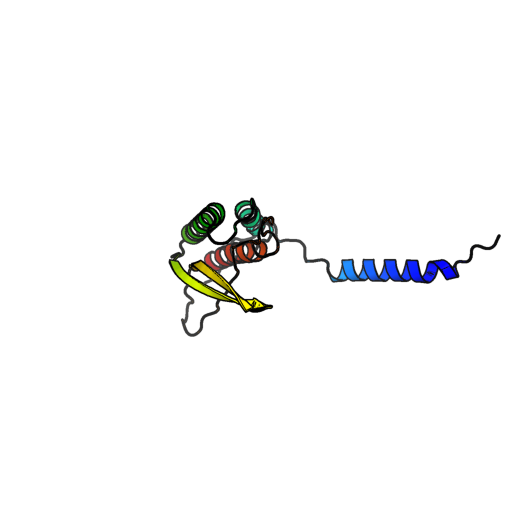 ? 5.064 11.004 7.142 1.00 97.00 104 ALA A CA 1
ATOM 760 C C . ALA A 1 104 ? 4.639 9.541 7.034 1.00 97.00 104 ALA A C 1
ATOM 762 O O . ALA A 1 104 ? 4.485 9.029 5.929 1.00 97.00 104 ALA A O 1
ATOM 763 N N . ASN A 1 105 ? 4.437 8.870 8.159 1.00 97.69 105 ASN A N 1
ATOM 764 C CA . ASN A 1 105 ? 3.856 7.535 8.188 1.00 97.69 105 ASN A CA 1
ATOM 765 C C . ASN A 1 105 ? 2.340 7.661 8.322 1.00 97.69 105 ASN A C 1
ATOM 767 O O . ASN A 1 105 ? 1.864 8.497 9.089 1.00 97.69 105 ASN A O 1
ATOM 771 N N . VAL A 1 106 ? 1.596 6.815 7.614 1.00 98.44 106 VAL A N 1
ATOM 772 C CA . VAL A 1 106 ? 0.153 6.639 7.812 1.00 98.44 106 VAL A CA 1
ATOM 773 C C . VAL A 1 106 ? -0.059 5.266 8.419 1.00 98.44 106 VAL A C 1
ATOM 775 O O . VAL A 1 106 ? 0.439 4.277 7.884 1.00 98.44 106 VAL A O 1
ATOM 778 N N . TYR A 1 107 ? -0.782 5.192 9.529 1.00 97.75 107 TYR A N 1
ATOM 779 C CA . TYR A 1 107 ? -1.132 3.917 10.141 1.00 97.75 107 TYR A CA 1
ATOM 780 C C . TYR A 1 107 ? -2.536 3.958 10.727 1.00 97.75 107 TYR A C 1
ATOM 782 O O . TYR A 1 107 ? -3.053 5.010 11.088 1.00 97.75 107 TYR A O 1
ATOM 790 N N . ALA A 1 108 ? -3.138 2.782 10.838 1.00 97.44 108 ALA A N 1
ATOM 791 C CA . ALA A 1 108 ? -4.387 2.567 11.542 1.00 97.44 108 ALA A CA 1
ATOM 792 C C . ALA A 1 108 ? -4.319 1.221 12.269 1.00 97.44 108 ALA A C 1
ATOM 794 O O . ALA A 1 108 ? -3.550 0.333 11.887 1.00 97.44 108 ALA A O 1
ATOM 795 N N . ARG A 1 109 ? -5.115 1.064 13.328 1.00 95.69 109 ARG A N 1
ATOM 796 C CA . ARG A 1 109 ? -5.167 -0.166 14.125 1.00 95.69 109 ARG A CA 1
ATOM 797 C C . ARG A 1 109 ? -6.536 -0.823 13.994 1.00 95.69 109 ARG A C 1
ATOM 799 O O . ARG A 1 109 ? -7.549 -0.200 14.287 1.00 95.69 109 ARG A O 1
ATOM 806 N N . ILE A 1 110 ? -6.541 -2.112 13.658 1.00 94.69 110 ILE A N 1
ATOM 807 C CA . ILE A 1 110 ? -7.709 -2.983 13.831 1.00 94.69 110 ILE A CA 1
ATOM 808 C C . ILE A 1 110 ? -7.580 -3.642 15.215 1.00 94.69 110 ILE A C 1
ATOM 810 O O . ILE A 1 110 ? -6.562 -4.295 15.475 1.00 94.69 110 ILE A O 1
ATOM 814 N N . PRO A 1 111 ? -8.533 -3.442 16.142 1.00 91.62 111 PRO A N 1
ATOM 815 C CA . PRO A 1 111 ? -8.472 -4.074 17.455 1.00 91.62 111 PRO A CA 1
ATOM 816 C C . PRO A 1 111 ? -8.709 -5.587 17.344 1.00 91.62 111 PRO A C 1
ATOM 818 O O . PRO A 1 111 ? -9.612 -6.034 16.642 1.00 91.62 111 PRO A O 1
ATOM 821 N N . GLY A 1 112 ? -7.897 -6.368 18.059 1.00 89.69 112 GLY A N 1
ATOM 822 C CA . GLY A 1 112 ? -8.148 -7.795 18.273 1.00 89.69 112 GLY A CA 1
ATOM 823 C C . GLY A 1 112 ? -9.058 -8.035 19.478 1.00 89.69 112 GLY A C 1
ATOM 824 O O . GLY A 1 112 ? -9.203 -7.172 20.342 1.00 89.69 112 GLY A O 1
ATOM 825 N N . SER A 1 113 ? -9.627 -9.231 19.563 1.00 86.38 113 SER A N 1
ATOM 826 C CA . SER A 1 113 ? -10.590 -9.654 20.588 1.00 86.38 113 SER A CA 1
ATOM 827 C C . SER A 1 113 ? -9.981 -9.844 21.979 1.00 86.38 113 SER A C 1
ATOM 829 O O . SER A 1 113 ? -10.658 -9.617 22.979 1.00 86.38 113 SER A O 1
ATOM 831 N N . THR A 1 114 ? -8.708 -10.249 22.064 1.00 83.25 114 THR A N 1
ATOM 832 C CA . THR A 1 114 ? -8.039 -10.574 23.343 1.00 83.25 114 THR A CA 1
ATOM 833 C C . THR A 1 114 ? -6.920 -9.606 23.737 1.00 83.25 114 THR A C 1
ATOM 835 O O . THR A 1 114 ? -6.579 -9.518 24.914 1.00 83.25 114 THR A O 1
ATOM 838 N N . GLY A 1 115 ? -6.339 -8.874 22.778 1.00 76.06 115 GLY A N 1
ATOM 839 C CA . GLY A 1 115 ? -5.322 -7.839 23.024 1.00 76.06 115 GLY A CA 1
ATOM 840 C C . GLY A 1 115 ? -3.941 -8.330 23.488 1.00 76.06 115 GLY A C 1
ATOM 841 O O . GLY A 1 115 ? -3.125 -7.520 23.918 1.00 76.06 115 GLY A O 1
ATOM 842 N N . THR A 1 116 ? -3.642 -9.629 23.407 1.00 82.56 116 THR A N 1
ATOM 843 C CA . THR A 1 116 ? -2.401 -10.220 23.953 1.00 82.56 116 THR A CA 1
ATOM 844 C C . THR A 1 116 ? -1.179 -10.087 23.040 1.00 82.56 116 THR A C 1
ATOM 846 O O . THR A 1 116 ? -0.056 -10.363 23.460 1.00 82.56 116 THR A O 1
ATOM 849 N N . SER A 1 117 ? -1.365 -9.704 21.777 1.00 87.81 117 SER A N 1
ATOM 850 C CA . SER A 1 117 ? -0.301 -9.589 20.774 1.00 87.81 117 SER A CA 1
ATOM 851 C C . SER A 1 117 ? -0.667 -8.565 19.701 1.00 87.81 117 SER A C 1
ATOM 853 O O . SER A 1 117 ? -1.830 -8.202 19.535 1.00 87.81 117 SER A O 1
ATOM 855 N N . THR A 1 118 ? 0.333 -8.059 18.980 1.00 92.06 118 THR A N 1
ATOM 856 C CA . THR A 1 118 ? 0.140 -7.144 17.846 1.00 92.06 118 THR A CA 1
ATOM 857 C C . THR A 1 118 ? 0.972 -7.625 16.668 1.00 92.06 118 THR A C 1
ATOM 859 O O . THR A 1 118 ? 2.162 -7.893 16.820 1.00 92.06 118 THR A O 1
ATOM 862 N N . VAL A 1 119 ? 0.345 -7.695 15.496 1.00 93.81 119 VAL A N 1
ATOM 863 C CA . VAL A 1 119 ? 1.023 -7.899 14.214 1.00 93.81 119 VAL A CA 1
ATOM 864 C C . VAL A 1 119 ? 1.071 -6.557 13.498 1.00 93.81 119 VAL A C 1
ATOM 866 O O . VAL A 1 119 ? 0.047 -5.887 13.375 1.00 93.81 119 VAL A O 1
ATOM 869 N N . LEU A 1 120 ? 2.260 -6.162 13.043 1.00 96.38 120 LEU A N 1
ATOM 870 C CA . LEU A 1 120 ? 2.442 -4.990 12.195 1.00 96.38 120 LEU A CA 1
ATOM 871 C C . LEU A 1 120 ? 2.612 -5.447 10.749 1.00 96.38 120 LEU A C 1
ATOM 873 O O . LEU A 1 120 ? 3.519 -6.219 10.443 1.00 96.38 120 LEU A O 1
ATOM 877 N N . LEU A 1 121 ? 1.757 -4.929 9.875 1.00 97.94 121 LEU A N 1
ATOM 878 C CA . LEU A 1 121 ? 1.936 -4.990 8.432 1.00 97.94 121 LEU A CA 1
ATOM 879 C C . LEU A 1 121 ? 2.353 -3.599 7.955 1.00 97.94 121 LEU A C 1
ATOM 881 O O . LEU A 1 121 ? 1.721 -2.613 8.331 1.00 97.94 121 LEU A O 1
ATOM 885 N N . ALA A 1 122 ? 3.419 -3.513 7.165 1.00 98.00 122 ALA A N 1
ATOM 886 C CA . ALA A 1 122 ? 3.970 -2.242 6.713 1.00 98.00 122 ALA A CA 1
ATOM 887 C C . ALA A 1 122 ? 4.480 -2.348 5.273 1.00 98.00 122 ALA A C 1
ATOM 889 O O . ALA A 1 122 ? 4.987 -3.391 4.865 1.00 98.00 122 ALA A O 1
ATOM 890 N N . ALA A 1 123 ? 4.340 -1.248 4.542 1.00 98.38 123 ALA A N 1
ATOM 891 C CA . ALA A 1 123 ? 4.840 -1.021 3.191 1.00 98.38 123 ALA A CA 1
ATOM 892 C C . ALA A 1 123 ? 5.224 0.461 3.085 1.00 98.38 123 ALA A C 1
ATOM 894 O O . ALA A 1 123 ? 4.665 1.286 3.820 1.00 98.38 123 ALA A O 1
ATOM 895 N N . HIS A 1 124 ? 6.161 0.808 2.205 1.00 97.75 124 HIS A N 1
ATOM 896 C CA . HIS A 1 124 ? 6.435 2.219 1.931 1.00 97.75 124 HIS A CA 1
ATOM 897 C C . HIS A 1 124 ? 5.600 2.691 0.738 1.00 97.75 124 HIS A C 1
ATOM 899 O O . HIS A 1 124 ? 5.215 1.903 -0.119 1.00 97.75 124 HIS A O 1
ATOM 905 N N . TYR A 1 125 ? 5.254 3.975 0.716 1.00 98.12 125 TYR A N 1
ATOM 906 C CA . TYR A 1 125 ? 4.345 4.537 -0.289 1.00 98.12 125 TYR A CA 1
ATOM 907 C C . TYR A 1 125 ? 4.957 5.718 -1.042 1.00 98.12 125 TYR A C 1
ATOM 909 O O . TYR A 1 125 ? 4.235 6.421 -1.738 1.00 98.12 125 TYR A O 1
ATOM 917 N N . ASP A 1 126 ? 6.256 5.969 -0.868 1.00 97.12 126 ASP A N 1
ATOM 918 C CA . ASP A 1 126 ? 7.051 6.862 -1.703 1.00 97.12 126 ASP A CA 1
ATOM 919 C C . ASP A 1 126 ? 7.650 6.109 -2.896 1.00 97.12 126 ASP A C 1
ATOM 921 O O . ASP A 1 126 ? 7.931 4.914 -2.816 1.00 97.12 126 ASP A O 1
ATOM 925 N N . SER A 1 127 ? 7.887 6.821 -3.998 1.00 97.69 127 SER A N 1
ATOM 926 C CA . SER A 1 127 ? 8.561 6.260 -5.169 1.00 97.69 127 SER A CA 1
ATOM 927 C C . SER A 1 127 ? 9.970 6.814 -5.342 1.00 97.69 127 SER A C 1
ATOM 929 O O . SER A 1 127 ? 10.339 7.872 -4.824 1.00 97.69 127 SER A O 1
ATOM 931 N N . MET A 1 128 ? 10.750 6.130 -6.177 1.00 95.25 128 MET A N 1
ATOM 932 C CA . MET A 1 128 ? 11.997 6.674 -6.700 1.00 95.25 128 MET A CA 1
ATOM 933 C C . MET A 1 128 ? 11.743 7.698 -7.819 1.00 95.25 128 MET A C 1
ATOM 935 O O . MET A 1 128 ? 10.719 7.619 -8.516 1.00 95.25 128 MET A O 1
ATOM 939 N N . PRO A 1 129 ? 12.689 8.632 -8.055 1.00 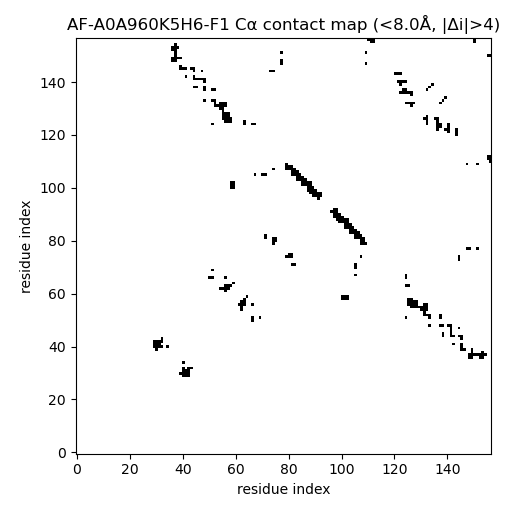94.62 129 PRO A N 1
ATOM 940 C CA . PRO A 1 129 ? 12.602 9.577 -9.162 1.00 94.62 129 PRO A CA 1
ATOM 941 C C . PRO A 1 129 ? 12.331 8.881 -10.495 1.00 94.62 129 PRO A C 1
ATOM 943 O O . PRO A 1 129 ? 12.909 7.836 -10.785 1.00 94.62 129 PRO A O 1
ATOM 946 N N . PHE A 1 130 ? 11.467 9.484 -11.313 1.00 95.25 130 PHE A N 1
ATOM 947 C CA . PHE A 1 130 ? 11.110 9.010 -12.659 1.00 95.25 130 PHE A CA 1
ATOM 948 C C . PHE A 1 130 ? 10.393 7.651 -12.719 1.00 95.25 130 PHE A C 1
ATOM 950 O O . PHE A 1 130 ? 10.148 7.143 -13.811 1.00 95.25 130 PHE A O 1
ATOM 957 N N . THR A 1 131 ? 10.010 7.077 -11.577 1.00 96.19 131 THR A N 1
ATOM 958 C CA . THR A 1 131 ? 9.240 5.829 -11.513 1.00 96.19 131 THR A CA 1
ATOM 959 C C . THR A 1 131 ? 7.902 6.078 -10.838 1.00 96.19 131 THR A C 1
ATOM 961 O O . THR A 1 131 ? 7.842 6.796 -9.843 1.00 96.19 131 THR A O 1
ATOM 964 N N . ALA A 1 132 ? 6.834 5.472 -11.354 1.00 97.00 132 ALA A N 1
ATOM 965 C CA . ALA A 1 132 ? 5.508 5.585 -10.754 1.00 97.00 132 ALA A CA 1
ATOM 966 C C . ALA A 1 132 ? 5.340 4.736 -9.478 1.00 97.00 132 ALA A C 1
ATOM 968 O O . ALA A 1 132 ? 4.287 4.787 -8.864 1.00 97.00 132 ALA A O 1
ATOM 969 N N . GLY A 1 133 ? 6.342 3.938 -9.090 1.00 97.81 133 GLY A N 1
ATOM 970 C CA . GLY A 1 133 ? 6.318 3.157 -7.849 1.00 97.81 133 GLY A CA 1
ATOM 971 C C . GLY A 1 133 ? 5.307 2.005 -7.819 1.00 97.81 133 GLY A C 1
ATOM 972 O O . GLY A 1 133 ? 4.848 1.625 -6.752 1.00 97.81 133 GLY A O 1
ATOM 973 N N . ALA A 1 134 ? 4.914 1.451 -8.975 1.00 98.06 134 ALA A N 1
ATOM 974 C CA . ALA A 1 134 ? 3.871 0.421 -9.019 1.00 98.06 134 ALA A CA 1
ATOM 975 C C . ALA A 1 134 ? 4.279 -0.881 -8.311 1.00 98.06 134 ALA A C 1
ATOM 977 O O . ALA A 1 134 ? 3.564 -1.362 -7.443 1.00 98.06 134 ALA A O 1
ATOM 978 N N . ALA A 1 135 ? 5.422 -1.461 -8.681 1.00 97.19 135 ALA A N 1
ATOM 979 C CA . ALA A 1 135 ? 5.921 -2.678 -8.036 1.00 97.19 135 ALA A CA 1
ATOM 980 C C . ALA A 1 135 ? 6.676 -2.386 -6.730 1.00 97.19 135 ALA A C 1
ATOM 982 O O . ALA A 1 135 ? 6.627 -3.199 -5.819 1.00 97.19 135 ALA A O 1
ATOM 983 N N . ASP A 1 136 ? 7.358 -1.242 -6.673 1.00 97.44 136 ASP A N 1
ATOM 984 C CA . ASP A 1 136 ? 8.201 -0.788 -5.563 1.00 97.44 136 ASP A CA 1
ATOM 985 C C . ASP A 1 136 ? 7.702 0.596 -5.109 1.00 97.44 136 ASP A C 1
ATOM 987 O O . ASP A 1 136 ? 8.042 1.608 -5.725 1.00 97.44 136 ASP A O 1
ATOM 991 N N . ASP A 1 137 ? 6.793 0.686 -4.137 1.00 98.12 137 ASP A N 1
ATOM 992 C CA . ASP A 1 137 ? 6.159 -0.422 -3.382 1.00 98.12 137 ASP A CA 1
ATOM 993 C C . ASP A 1 137 ? 4.624 -0.287 -3.324 1.00 98.12 137 ASP A C 1
ATOM 995 O O . ASP A 1 137 ? 3.928 -0.797 -2.443 1.00 98.12 137 ASP A O 1
ATOM 999 N N . GLY A 1 138 ? 4.052 0.380 -4.332 1.00 98.50 138 GLY A N 1
ATOM 1000 C CA . GLY A 1 138 ? 2.614 0.614 -4.445 1.00 98.50 138 GLY A CA 1
ATOM 1001 C C . GLY A 1 138 ? 1.783 -0.671 -4.427 1.00 98.50 138 GLY A C 1
ATOM 1002 O O . GLY A 1 138 ? 0.675 -0.676 -3.891 1.00 98.50 138 GLY A O 1
ATOM 1003 N N . ALA A 1 139 ? 2.304 -1.777 -4.968 1.00 98.38 139 ALA A N 1
ATOM 1004 C CA . ALA A 1 139 ? 1.635 -3.074 -4.960 1.00 98.38 139 ALA A CA 1
ATOM 1005 C C . ALA A 1 139 ? 1.458 -3.622 -3.536 1.00 98.38 139 ALA A C 1
ATOM 1007 O O . ALA A 1 139 ? 0.393 -4.164 -3.229 1.00 98.38 139 ALA A O 1
ATOM 1008 N N . ALA A 1 140 ? 2.451 -3.455 -2.655 1.00 98.56 140 ALA A N 1
ATOM 1009 C CA . ALA A 1 140 ? 2.317 -3.856 -1.260 1.00 98.56 140 ALA A CA 1
ATOM 1010 C C . ALA A 1 140 ? 1.344 -2.938 -0.517 1.00 98.56 140 ALA A C 1
ATOM 1012 O O . ALA A 1 140 ? 0.472 -3.437 0.188 1.00 98.56 140 ALA A O 1
ATOM 1013 N N . VAL A 1 141 ? 1.400 -1.620 -0.740 1.00 98.75 141 VAL A N 1
ATOM 1014 C CA . VAL A 1 141 ? 0.433 -0.669 -0.155 1.00 98.75 141 VAL A CA 1
ATOM 1015 C C . VAL A 1 141 ? -1.003 -1.026 -0.553 1.00 98.75 141 VAL A C 1
ATOM 1017 O O . VAL A 1 141 ? -1.890 -1.108 0.297 1.00 98.75 141 VAL A O 1
ATOM 1020 N N . ALA A 1 142 ? -1.228 -1.315 -1.834 1.00 98.62 142 ALA A N 1
ATOM 1021 C CA . ALA A 1 142 ? -2.515 -1.764 -2.351 1.00 98.62 142 ALA A CA 1
ATOM 1022 C C . ALA A 1 142 ? -2.977 -3.087 -1.715 1.00 98.62 142 ALA A C 1
ATOM 1024 O O . ALA A 1 142 ? -4.147 -3.232 -1.352 1.00 98.62 142 ALA A O 1
ATOM 1025 N N . ALA A 1 143 ? -2.060 -4.043 -1.540 1.00 98.38 143 ALA A N 1
ATOM 1026 C CA . ALA A 1 143 ? -2.350 -5.297 -0.858 1.00 98.38 143 ALA A CA 1
ATOM 1027 C C . ALA A 1 143 ? -2.695 -5.082 0.626 1.00 98.38 143 ALA A C 1
ATOM 1029 O O . ALA A 1 143 ? -3.592 -5.752 1.138 1.00 98.38 143 ALA A O 1
ATOM 1030 N N . LEU A 1 144 ? -2.044 -4.141 1.317 1.00 98.69 144 LEU A N 1
ATOM 1031 C CA . LEU A 1 144 ? -2.358 -3.814 2.709 1.00 98.69 144 LEU A CA 1
ATOM 1032 C C . LEU A 1 144 ? -3.738 -3.170 2.859 1.00 98.69 144 LEU A C 1
ATOM 1034 O O . LEU A 1 144 ? -4.460 -3.536 3.784 1.00 98.69 144 LEU A O 1
ATOM 1038 N N . LEU A 1 145 ? -4.141 -2.287 1.941 1.00 98.69 145 LEU A N 1
ATOM 1039 C CA . LEU A 1 145 ? -5.492 -1.713 1.941 1.00 98.69 145 LEU A CA 1
ATOM 1040 C C . LEU A 1 145 ? -6.571 -2.786 1.730 1.00 98.69 145 LEU A C 1
ATOM 1042 O O . LEU A 1 145 ? -7.532 -2.849 2.496 1.00 98.69 145 LEU A O 1
ATOM 1046 N N . GLU A 1 146 ? -6.390 -3.688 0.759 1.00 98.56 146 GLU A N 1
ATOM 1047 C CA . GLU A 1 146 ? -7.334 -4.796 0.552 1.00 98.56 146 GLU A CA 1
ATOM 1048 C C . GLU A 1 146 ? -7.319 -5.790 1.723 1.00 98.56 146 GLU A C 1
ATOM 1050 O O . GLU A 1 146 ? -8.364 -6.327 2.091 1.00 98.56 146 GLU A O 1
ATOM 1055 N N . THR A 1 147 ? -6.159 -6.017 2.344 1.00 98.00 147 THR A N 1
ATOM 1056 C CA . THR A 1 147 ? -6.057 -6.840 3.556 1.00 98.00 147 THR A CA 1
ATOM 1057 C C . THR A 1 147 ? -6.833 -6.200 4.702 1.00 98.00 147 THR A C 1
ATOM 1059 O O . THR A 1 147 ? -7.643 -6.875 5.330 1.00 98.00 147 THR A O 1
ATOM 1062 N N . ALA A 1 148 ? -6.659 -4.899 4.944 1.00 97.75 148 ALA A N 1
ATOM 1063 C CA . ALA A 1 148 ? -7.412 -4.171 5.962 1.00 97.75 148 ALA A CA 1
ATOM 1064 C C . ALA A 1 148 ? -8.925 -4.250 5.706 1.00 97.75 148 ALA A C 1
ATOM 1066 O O . ALA A 1 148 ? -9.683 -4.541 6.630 1.00 97.75 148 ALA A O 1
ATOM 1067 N N . ARG A 1 149 ? -9.364 -4.087 4.449 1.00 97.62 149 ARG A N 1
ATOM 1068 C CA . ARG A 1 149 ? -10.772 -4.231 4.047 1.00 97.62 149 ARG A CA 1
ATOM 1069 C C . ARG A 1 149 ? -11.307 -5.641 4.313 1.00 97.62 149 ARG A C 1
ATOM 1071 O O . ARG A 1 149 ? -12.408 -5.785 4.841 1.00 97.62 149 ARG A O 1
ATOM 1078 N N . ALA A 1 150 ? -10.551 -6.676 3.943 1.00 97.56 150 ALA A N 1
ATOM 1079 C CA . ALA A 1 150 ? -10.942 -8.067 4.156 1.00 97.56 150 ALA A CA 1
ATOM 1080 C C . ALA A 1 150 ? -11.034 -8.409 5.651 1.00 97.56 150 ALA A C 1
ATOM 1082 O O . ALA A 1 150 ? -12.009 -9.022 6.075 1.00 97.56 150 ALA A O 1
ATOM 1083 N N . LEU A 1 151 ? -10.071 -7.952 6.459 1.00 96.25 151 LEU A N 1
ATOM 1084 C CA . LEU A 1 151 ? -10.075 -8.154 7.909 1.00 96.25 151 LEU A CA 1
ATOM 1085 C C . LEU A 1 151 ? -11.222 -7.405 8.598 1.00 96.25 151 LEU A C 1
ATOM 1087 O O . LEU A 1 151 ? -11.891 -7.983 9.446 1.00 96.25 151 LEU A O 1
ATOM 1091 N N . ALA A 1 152 ? -11.497 -6.158 8.207 1.00 93.69 152 ALA A N 1
ATOM 1092 C CA . ALA A 1 152 ? -12.599 -5.370 8.766 1.00 93.69 152 ALA A CA 1
ATOM 1093 C C . ALA A 1 152 ? -13.987 -5.957 8.439 1.00 93.69 152 ALA A C 1
ATOM 1095 O O . ALA A 1 152 ? -14.931 -5.778 9.203 1.00 93.69 152 ALA A O 1
ATOM 1096 N N . ALA A 1 153 ? -14.113 -6.663 7.311 1.00 93.88 153 ALA A N 1
ATOM 1097 C CA . ALA A 1 153 ? -15.347 -7.330 6.893 1.00 93.88 153 ALA A CA 1
ATOM 1098 C C . ALA A 1 153 ? -15.443 -8.804 7.334 1.00 93.88 153 ALA A C 1
ATOM 1100 O O . ALA A 1 153 ? -16.477 -9.443 7.118 1.00 93.88 153 ALA A O 1
ATOM 1101 N N . GLY A 1 154 ? -14.361 -9.365 7.875 1.00 90.88 154 GLY A N 1
ATOM 1102 C CA . GLY A 1 154 ? -14.276 -10.750 8.320 1.00 90.88 154 GLY A CA 1
ATOM 1103 C C . GLY A 1 154 ? -14.747 -10.951 9.765 1.00 90.88 154 GLY A C 1
ATOM 1104 O O . GLY A 1 154 ? -15.238 -10.024 10.411 1.00 90.88 154 GLY A O 1
ATOM 1105 N N . PRO A 1 155 ? -14.609 -12.178 10.298 1.00 89.00 155 PRO A N 1
ATOM 1106 C CA . PRO A 1 155 ? -14.773 -12.429 11.725 1.00 89.00 155 PRO A CA 1
ATOM 1107 C C . PRO A 1 155 ? -13.806 -11.569 12.563 1.00 89.00 155 PRO A C 1
ATOM 1109 O O . PRO A 1 155 ? -12.714 -11.261 12.083 1.00 89.00 155 PRO A O 1
ATOM 1112 N N . PRO A 1 156 ? -14.160 -11.226 13.816 1.00 86.38 156 PRO A N 1
ATOM 1113 C CA . PRO A 1 156 ? -13.257 -10.515 14.719 1.00 86.38 156 PRO A CA 1
ATOM 1114 C C . PRO A 1 156 ? -11.896 -11.214 14.866 1.00 86.38 156 PRO A C 1
ATOM 1116 O O . PRO A 1 156 ? -11.842 -12.444 14.943 1.00 86.38 156 PRO A O 1
ATOM 1119 N N . LEU A 1 157 ? -10.825 -10.412 14.919 1.00 86.50 157 LEU A N 1
ATOM 1120 C CA . LEU A 1 157 ? -9.432 -10.857 15.081 1.00 86.50 157 LEU A CA 1
ATOM 1121 C C . LEU A 1 157 ? -9.120 -11.411 16.473 1.00 86.50 157 LEU A C 1
ATOM 1123 O O . LEU A 1 157 ? -9.739 -10.950 17.458 1.00 86.50 157 LEU A O 1
#

Foldseek 3Di:
DDPPCVVCVVVVVVVVVVVVVCVVPDDPDFDDPPPAQLDFGLVQLVVQLCQLLVFAFAAPDPSVVSNVVVLCVLCVVLVWDKDKDKDWDWDQDPPRDIDTGIDIDIDTDQDAPPNPDDDDQDADRHDDPPGSCNVVPSSSSSSVSSNSRSQSSDPGD

pLDDT: mean 93.27, std 8.32, range [49.94, 98.81]

Sequence (157 aa):
MRLDVSSWAPRFLLVAVVLLALAALRPPSPVPPGAPAGEFSAHRAAIHLESIAREPHVLGSAQLAKVREYLVAQLEALGLEAQIQEATAVRSGRGGLIGVGPVANVYARIPGSTGTSTVLLAAHYDSMPFTAGAADDGAAVAALLETARALAAGPPL

Secondary structure (DSSP, 8-state):
----GGGTHHHHHHHHHHHHHHHHTPPPPPPPTTS-TTS--HHHHHHHHHHHTTS---TT-HHHHHHHHHHHHHHHHTT---EEEEEEEEEE-GGG-EEEEEEEEEE--PPPSS-S------------TT---IIIIIHHHHHHHHHHHHHHHSS--